Protein AF-A0A969X2G5-F1 (afdb_monomer)

Secondary structure (DSSP, 8-state):
----STTSSSSTTTGGGGG-----EEEEEEEETTEEEEEEEEEPPTT--GGGG-EEEEETTEEEEEEE-

Solvent-accessible surface area (backbone atoms only — not comparable to full-atom values): 4339 Å² total; per-residue (Å²): 142,92,85,81,76,82,78,72,68,69,69,65,62,62,65,68,68,77,66,74,74,67,65,49,66,18,47,31,37,34,27,50,71,88,40,81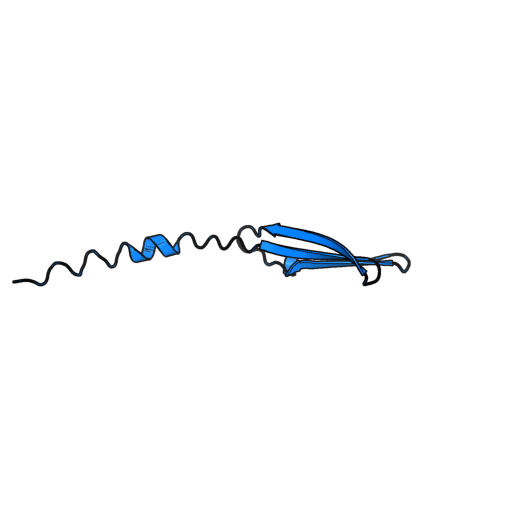,76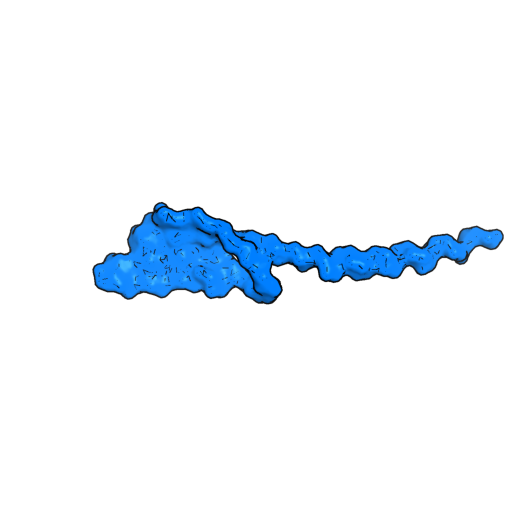,45,77,50,76,44,74,39,66,88,89,63,54,43,64,77,65,44,47,75,50,75,55,96,93,43,39,38,35,33,48,32,79

Radius of gyration: 22.7 Å; Cα contacts (8 Å, |Δi|>4): 90; chains: 1; bounding box: 34×12×80 Å

Mean predicted aligned error: 13.04 Å

pLDDT: mean 74.86, std 18.69, range [44.94, 94.88]

Sequence (69 aa):
MKKRIYLGLSL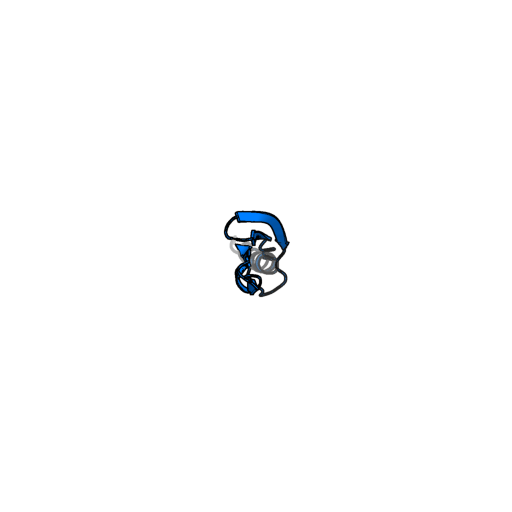VAVALLSFTSCSKECKCKQYVNDEVVLEYTIELEGNQKCKDFNSKVAVLGVSQEVKCK

Nearest PDB structures (foldseek):
  8xcj-assembly1_F  TM=4.582E-01  e=1.743E+00  Escherichia phage Lambda
  8ew6-assembly1_W-2  TM=2.992E-01  e=1.446E+00  Homo sapiens
  8vbx-assembly1_A  TM=3.514E-01  e=5.339E+00  Pectobacterium phage PhiM1

Structure (mmCIF, N/CA/C/O backbone):
data_AF-A0A969X2G5-F1
#
_entry.id   AF-A0A969X2G5-F1
#
loop_
_atom_site.group_PDB
_atom_site.id
_atom_site.type_symbol
_atom_site.label_atom_id
_atom_site.label_alt_id
_atom_site.label_comp_id
_atom_site.label_asym_id
_atom_site.label_entity_id
_atom_site.label_seq_id
_atom_site.pdbx_PDB_ins_code
_atom_site.Cartn_x
_atom_site.Cartn_y
_atom_site.Cartn_z
_atom_site.occupancy
_atom_site.B_iso_or_equiv
_atom_site.auth_seq_id
_atom_site.auth_comp_id
_atom_site.auth_asym_id
_atom_site.auth_atom_id
_atom_site.pdbx_PDB_model_num
ATOM 1 N N . MET A 1 1 ? -23.397 0.941 55.830 1.00 44.94 1 MET A N 1
ATOM 2 C CA . MET A 1 1 ? -24.023 0.772 54.498 1.00 44.94 1 MET A CA 1
ATOM 3 C C . MET A 1 1 ? -23.156 1.468 53.441 1.00 44.94 1 MET A C 1
ATOM 5 O O . MET A 1 1 ? -23.322 2.651 53.205 1.00 44.94 1 MET A O 1
ATOM 9 N N . LYS A 1 2 ? -22.162 0.776 52.865 1.00 46.53 2 LYS A N 1
ATOM 10 C CA . LYS A 1 2 ? -21.223 1.316 51.854 1.00 46.53 2 LYS A CA 1
ATOM 11 C C . LYS A 1 2 ? -21.211 0.386 50.632 1.00 46.53 2 LYS A C 1
ATOM 13 O O . LYS A 1 2 ? -20.275 -0.376 50.448 1.00 46.53 2 LYS A O 1
ATOM 18 N N . LYS A 1 3 ? -22.298 0.352 49.856 1.00 49.06 3 LYS A N 1
ATOM 19 C CA . LYS A 1 3 ? -22.407 -0.470 48.628 1.00 49.06 3 LYS A CA 1
ATOM 20 C C . LYS A 1 3 ? -23.298 0.197 47.571 1.00 49.06 3 LYS A C 1
ATOM 22 O O . LYS A 1 3 ? -24.219 -0.422 47.058 1.00 49.06 3 LYS A O 1
ATOM 27 N N . ARG A 1 4 ? -23.089 1.487 47.286 1.00 51.75 4 ARG A N 1
ATOM 28 C CA . ARG A 1 4 ? -23.860 2.207 46.247 1.00 51.75 4 ARG A CA 1
ATOM 29 C C . ARG A 1 4 ? -23.012 3.042 45.279 1.00 51.75 4 ARG A C 1
ATOM 31 O O . ARG A 1 4 ? -23.555 3.881 44.582 1.00 51.75 4 ARG A O 1
ATOM 38 N N . ILE A 1 5 ? -21.697 2.815 45.217 1.00 52.88 5 ILE A N 1
ATOM 39 C CA . ILE A 1 5 ? -20.787 3.623 44.376 1.00 52.88 5 ILE A CA 1
ATOM 40 C C . ILE A 1 5 ? -20.373 2.893 43.079 1.00 52.88 5 ILE A C 1
ATOM 42 O O . ILE A 1 5 ? -19.868 3.511 42.153 1.00 52.88 5 ILE A O 1
ATOM 46 N N . TYR A 1 6 ? -20.658 1.595 42.938 1.00 51.72 6 TYR A N 1
ATOM 47 C CA . TYR A 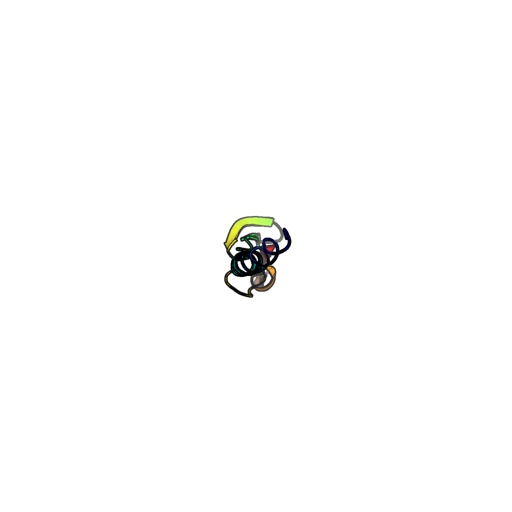1 6 ? -20.130 0.797 41.818 1.00 51.72 6 TYR A CA 1
ATOM 48 C C . TYR A 1 6 ? -21.010 0.726 40.557 1.00 51.72 6 TYR A C 1
ATOM 50 O O . TYR A 1 6 ? -20.639 0.046 39.609 1.00 51.72 6 TYR A O 1
ATOM 58 N N . LEU A 1 7 ? -22.147 1.428 40.502 1.00 50.06 7 LEU A N 1
ATOM 59 C CA . LEU A 1 7 ? -23.065 1.376 39.347 1.00 50.06 7 LEU A CA 1
ATOM 60 C C . LEU A 1 7 ? -22.940 2.561 38.373 1.00 50.06 7 LEU A C 1
ATOM 62 O O . LEU A 1 7 ? -23.585 2.551 37.332 1.00 50.06 7 LEU A O 1
ATOM 66 N N . GLY A 1 8 ? -22.096 3.556 38.668 1.00 47.78 8 GLY A N 1
ATOM 67 C CA . GLY A 1 8 ? -21.898 4.723 3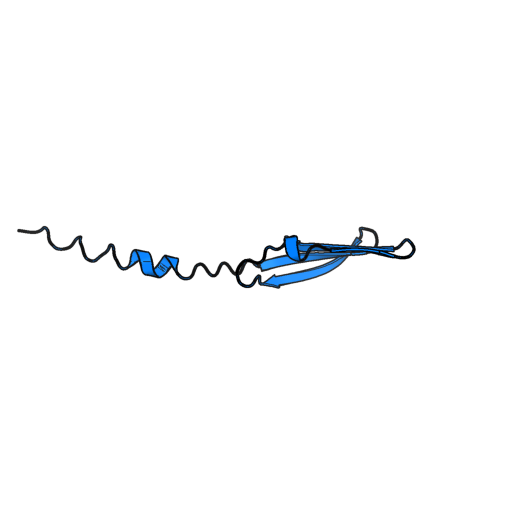7.793 1.00 47.78 8 GLY A CA 1
ATOM 68 C C . GLY A 1 8 ? -20.795 4.564 36.738 1.00 47.78 8 GLY A C 1
ATOM 69 O O . GLY A 1 8 ? -20.783 5.295 35.755 1.00 47.78 8 GLY A O 1
ATOM 70 N N . LEU A 1 9 ? -19.873 3.610 36.911 1.00 47.53 9 LEU A N 1
ATOM 71 C CA . LEU A 1 9 ? -18.671 3.506 36.068 1.00 47.53 9 LEU A CA 1
ATOM 72 C C . LEU A 1 9 ? -18.854 2.649 34.805 1.00 47.53 9 LEU A C 1
ATOM 74 O O . LEU A 1 9 ? -17.998 2.667 33.927 1.00 47.53 9 LEU A O 1
ATOM 78 N N . SER A 1 10 ? -19.954 1.898 34.694 1.00 50.12 10 SER A N 1
ATOM 79 C CA . SER A 1 10 ? -20.166 0.978 33.565 1.00 50.12 10 SER A CA 1
ATOM 80 C C . SER A 1 10 ? -20.668 1.670 32.294 1.00 50.12 10 SER A C 1
ATOM 82 O O . SER A 1 10 ? -20.507 1.122 31.208 1.00 50.12 10 SER A O 1
ATOM 84 N N . LEU A 1 11 ? -21.283 2.851 32.405 1.00 49.59 11 LEU A N 1
ATOM 85 C CA . LEU A 1 11 ? -21.895 3.547 31.263 1.00 49.59 11 LEU A CA 1
ATOM 86 C C . LEU A 1 11 ? -20.908 4.444 30.502 1.00 49.59 11 LEU A C 1
ATOM 88 O O . LEU A 1 11 ? -21.118 4.722 29.326 1.00 49.59 11 LEU A O 1
ATOM 92 N N . VAL A 1 12 ? -19.798 4.841 31.131 1.00 50.62 12 VAL A N 1
ATOM 93 C CA . VAL A 1 12 ? -18.767 5.684 30.493 1.00 50.62 12 VAL A CA 1
ATOM 94 C C . VAL A 1 12 ? -17.834 4.860 29.592 1.00 50.62 12 VAL A C 1
ATOM 96 O O . VAL A 1 12 ? -17.206 5.400 28.686 1.00 50.62 12 VAL A O 1
ATOM 99 N N . ALA A 1 13 ? -17.788 3.536 29.770 1.00 47.59 13 ALA A N 1
ATOM 100 C CA . ALA A 1 13 ? -16.960 2.651 28.949 1.00 47.59 13 ALA A CA 1
ATOM 101 C C . ALA A 1 13 ? -17.515 2.429 27.527 1.00 47.59 13 ALA A C 1
ATOM 103 O O . ALA A 1 13 ? -16.757 2.093 26.621 1.00 47.59 13 ALA A O 1
ATOM 104 N N . VAL A 1 14 ? -18.817 2.644 27.302 1.00 50.34 14 VAL A N 1
ATOM 105 C CA . VAL A 1 14 ? -19.458 2.388 25.996 1.00 50.34 14 VAL A CA 1
ATOM 106 C C . VAL A 1 14 ? -19.307 3.580 25.036 1.00 50.34 14 VAL A C 1
ATOM 108 O O . VAL A 1 14 ? -19.356 3.410 23.820 1.00 50.34 14 VAL A O 1
ATOM 111 N N . ALA A 1 15 ? -19.033 4.783 25.553 1.00 46.94 15 ALA A N 1
ATOM 112 C CA . ALA A 1 15 ? -18.853 5.981 24.730 1.00 46.94 15 ALA A CA 1
ATOM 113 C C . ALA A 1 15 ? -17.499 6.019 23.991 1.00 46.94 15 ALA A C 1
ATOM 115 O O . ALA A 1 15 ? -17.404 6.604 22.915 1.00 46.94 15 ALA A O 1
ATOM 116 N N . LEU A 1 16 ? -16.462 5.351 24.511 1.00 48.88 16 LEU A N 1
ATOM 117 C CA . LEU A 1 16 ? -15.137 5.304 23.871 1.00 48.88 16 LEU A CA 1
ATOM 118 C C . LEU A 1 16 ? -15.032 4.268 22.740 1.00 48.88 16 LEU A C 1
ATOM 120 O O . LEU A 1 16 ? -14.081 4.306 21.966 1.00 48.88 16 LEU A O 1
ATOM 124 N N . LEU A 1 17 ? -16.011 3.369 22.59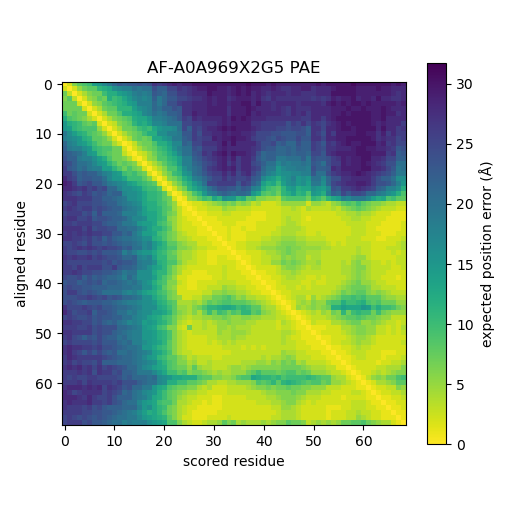2 1.00 48.84 17 LEU A N 1
ATOM 125 C CA . LEU A 1 17 ? -16.026 2.389 21.497 1.00 48.84 17 LEU A CA 1
ATOM 126 C C . LEU A 1 17 ? -16.605 2.952 20.189 1.00 48.84 17 LEU A C 1
ATOM 128 O O . LEU A 1 17 ? -16.507 2.304 19.151 1.00 48.84 17 LEU A O 1
ATOM 132 N N . SER A 1 18 ? -17.171 4.163 20.221 1.00 46.59 18 SER A N 1
ATOM 133 C CA . SER A 1 18 ? -17.860 4.771 19.070 1.00 46.59 18 SER A CA 1
ATOM 134 C C . SER A 1 18 ? -16.941 5.588 18.150 1.00 46.59 18 SER A C 1
ATOM 136 O O . SER A 1 18 ? -17.385 6.053 17.107 1.00 46.59 18 SER A O 1
ATOM 138 N N . PHE A 1 19 ? -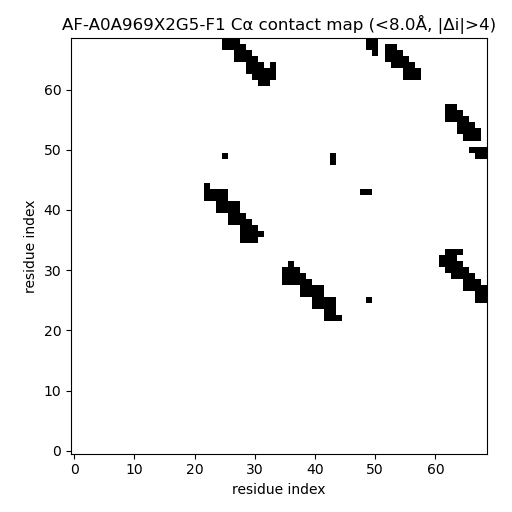15.660 5.742 18.505 1.00 51.12 19 PHE A N 1
ATOM 139 C CA . PHE A 1 19 ? -14.663 6.475 17.713 1.00 51.12 19 PHE A CA 1
ATOM 140 C C . PHE A 1 19 ? -13.379 5.669 17.504 1.00 51.12 19 PHE A C 1
ATOM 142 O O . PHE A 1 19 ? -12.284 6.223 17.458 1.00 51.12 19 PHE A O 1
ATOM 149 N N . THR A 1 20 ? -13.495 4.359 17.276 1.00 48.84 20 THR A N 1
ATOM 150 C CA . THR A 1 20 ? -12.472 3.676 16.471 1.00 48.84 20 THR A CA 1
ATOM 151 C C . THR A 1 20 ? -12.691 4.050 15.004 1.00 48.84 20 THR A C 1
ATOM 153 O O . THR A 1 20 ? -12.972 3.213 14.152 1.00 48.84 20 THR A O 1
ATOM 156 N N . SER A 1 21 ? -12.553 5.345 14.694 1.00 46.34 21 SER A N 1
ATOM 157 C CA . SER A 1 21 ? -12.150 5.764 13.357 1.00 46.34 21 SER A CA 1
ATOM 158 C C . SER A 1 21 ? -10.727 5.252 13.200 1.00 46.34 21 SER A C 1
ATOM 160 O O . SER A 1 21 ? -9.752 5.961 13.431 1.00 46.34 21 SER A O 1
ATOM 162 N N . CYS A 1 22 ? -10.597 3.954 12.928 1.00 51.56 22 CYS A N 1
ATOM 163 C CA . CYS A 1 22 ? -9.393 3.414 12.350 1.00 51.56 22 CYS A CA 1
ATOM 164 C C . CYS A 1 22 ? -9.288 4.076 10.977 1.00 51.56 22 CYS A C 1
ATOM 166 O O . CYS A 1 22 ? -9.724 3.487 9.990 1.00 51.56 22 CYS A O 1
ATOM 168 N N . SER A 1 23 ? -8.740 5.293 10.919 1.00 57.25 23 SER A N 1
ATOM 169 C CA . SER A 1 23 ? -8.094 5.791 9.713 1.00 57.25 23 SER A CA 1
ATOM 170 C C . SER A 1 23 ? -6.983 4.790 9.434 1.00 57.25 23 SER A C 1
ATOM 172 O O . SER A 1 23 ? -5.911 4.816 10.037 1.00 57.25 23 SER A O 1
ATOM 174 N N . LYS A 1 24 ? -7.314 3.766 8.650 1.00 70.06 24 LYS A N 1
ATOM 175 C CA . LYS A 1 24 ? -6.368 2.745 8.230 1.00 70.06 24 LYS A CA 1
ATOM 176 C C . LYS A 1 24 ? -5.622 3.387 7.080 1.00 70.06 24 LYS A C 1
ATOM 178 O O . LYS A 1 24 ? -6.075 3.338 5.946 1.00 70.06 24 LYS A O 1
ATOM 183 N N . GLU A 1 25 ? -4.542 4.082 7.396 1.00 80.00 25 GLU A N 1
ATOM 184 C CA . GLU A 1 25 ? -3.610 4.543 6.378 1.00 80.00 25 GLU A CA 1
ATOM 185 C C . GLU A 1 25 ? -3.099 3.323 5.599 1.00 80.00 25 GLU A C 1
ATOM 187 O O . GLU A 1 25 ? -2.562 2.385 6.191 1.00 80.00 25 GLU A O 1
ATOM 192 N N . CYS A 1 26 ? -3.276 3.319 4.281 1.00 85.00 26 CYS A N 1
ATOM 193 C CA . CYS A 1 26 ? -2.710 2.315 3.392 1.00 85.00 26 CYS A CA 1
ATOM 194 C C . CYS A 1 26 ? -1.492 2.884 2.693 1.00 85.00 26 CYS A C 1
ATOM 196 O O . CYS A 1 26 ? -1.558 3.945 2.073 1.00 85.00 26 CYS A O 1
ATOM 198 N N . LYS A 1 27 ? -0.396 2.134 2.706 1.00 89.31 27 LYS A N 1
ATOM 199 C CA . LYS A 1 27 ? 0.789 2.463 1.916 1.00 89.31 27 LYS A CA 1
ATOM 200 C C . LYS A 1 27 ? 0.674 1.804 0.556 1.00 89.31 27 LYS A C 1
ATOM 202 O O . LYS A 1 27 ? 0.693 0.576 0.452 1.00 89.31 27 LYS A O 1
ATOM 207 N N . CYS A 1 28 ? 0.576 2.621 -0.478 1.00 90.88 28 CYS A N 1
ATOM 208 C CA . CYS A 1 28 ? 0.514 2.210 -1.866 1.00 90.88 28 CYS A CA 1
ATOM 209 C C . CYS A 1 28 ? 1.873 2.373 -2.539 1.00 90.88 28 CYS A C 1
ATOM 211 O O . CYS A 1 28 ? 2.573 3.366 -2.348 1.00 90.88 28 CYS A O 1
ATOM 213 N N . LYS A 1 29 ? 2.236 1.385 -3.351 1.00 94.88 29 LYS A N 1
ATOM 214 C CA . LYS A 1 29 ? 3.397 1.431 -4.235 1.00 94.88 29 LYS A CA 1
ATOM 215 C C . LYS A 1 29 ? 2.936 1.207 -5.662 1.00 94.88 29 LYS A C 1
ATOM 217 O O . LYS A 1 29 ? 2.226 0.231 -5.919 1.00 94.88 29 LYS A O 1
ATOM 222 N N . GLN A 1 30 ? 3.347 2.087 -6.561 1.00 93.44 30 GLN A N 1
ATOM 223 C CA . GLN A 1 30 ? 3.171 1.916 -7.993 1.00 93.44 30 GLN A CA 1
ATOM 224 C C . GLN A 1 30 ? 4.446 1.326 -8.584 1.00 93.44 30 GLN A C 1
ATOM 226 O O . GLN A 1 30 ? 5.548 1.798 -8.303 1.00 93.44 30 GLN A O 1
ATOM 231 N N . TYR A 1 31 ? 4.273 0.302 -9.404 1.00 92.50 31 TYR A N 1
ATOM 232 C CA . TYR A 1 31 ? 5.320 -0.417 -10.097 1.00 92.50 31 TYR A CA 1
ATOM 233 C C . TYR A 1 31 ? 5.156 -0.218 -11.597 1.00 92.50 31 TYR A C 1
ATOM 235 O O . TYR A 1 31 ? 4.035 -0.285 -12.106 1.00 92.50 31 TYR A O 1
ATOM 243 N N . VAL A 1 32 ? 6.267 -0.025 -12.297 1.00 92.88 32 VAL A N 1
ATOM 244 C CA . VAL A 1 32 ? 6.350 -0.105 -13.756 1.00 92.88 32 VAL A CA 1
ATOM 245 C C . VAL A 1 32 ? 7.405 -1.156 -14.074 1.00 92.88 32 VAL A C 1
ATOM 247 O O . VAL A 1 32 ? 8.534 -1.020 -13.622 1.00 92.88 32 VAL A O 1
ATOM 250 N N . ASN A 1 33 ? 7.047 -2.216 -14.801 1.00 92.31 33 ASN A N 1
ATOM 251 C CA . ASN A 1 33 ? 7.948 -3.339 -15.101 1.00 92.31 33 ASN A CA 1
ATOM 252 C C . ASN A 1 33 ? 8.635 -3.920 -13.849 1.00 92.31 33 ASN A C 1
ATOM 254 O O . ASN A 1 33 ? 9.839 -4.150 -13.844 1.00 92.31 33 ASN A O 1
ATOM 258 N N . ASP A 1 34 ? 7.855 -4.127 -12.782 1.00 89.62 34 ASP A N 1
ATOM 259 C CA . ASP A 1 34 ? 8.299 -4.626 -11.468 1.00 89.62 34 ASP A CA 1
ATOM 260 C C . ASP A 1 34 ? 9.212 -3.679 -10.653 1.00 89.62 34 ASP A C 1
ATOM 262 O O . ASP A 1 34 ? 9.568 -3.997 -9.517 1.00 89.62 34 ASP A O 1
ATOM 266 N N . GLU A 1 35 ? 9.505 -2.473 -11.147 1.00 91.81 35 GLU A N 1
ATOM 267 C CA . GLU A 1 35 ? 10.263 -1.448 -10.420 1.00 91.81 35 GLU A CA 1
ATOM 268 C C . GLU A 1 35 ? 9.338 -0.433 -9.742 1.00 91.81 35 GLU A C 1
ATOM 270 O O . GLU A 1 35 ? 8.391 0.054 -10.355 1.00 91.81 35 GLU A O 1
ATOM 275 N N . VAL A 1 36 ? 9.610 -0.079 -8.480 1.00 91.88 36 VAL A N 1
ATOM 276 C CA . VAL A 1 36 ? 8.823 0.930 -7.750 1.00 91.88 36 VAL A CA 1
ATOM 277 C C . VAL A 1 36 ? 9.132 2.321 -8.299 1.00 91.88 36 VAL A C 1
ATOM 279 O O . VAL A 1 36 ? 10.256 2.797 -8.179 1.00 91.88 36 VAL A O 1
ATOM 282 N N . VAL A 1 37 ? 8.116 2.992 -8.841 1.00 94.56 37 VAL A N 1
ATOM 283 C CA . VAL A 1 37 ? 8.234 4.359 -9.379 1.00 94.56 37 VAL A CA 1
ATOM 284 C C . VAL A 1 37 ? 7.639 5.420 -8.456 1.00 94.56 37 VAL A C 1
ATOM 286 O O . VAL A 1 37 ? 8.037 6.580 -8.517 1.00 94.56 37 VAL A O 1
ATOM 289 N N . LEU A 1 38 ? 6.684 5.039 -7.602 1.00 90.62 38 LEU A N 1
ATOM 290 C CA . LEU A 1 38 ? 5.997 5.957 -6.697 1.00 90.62 38 LEU A CA 1
ATOM 291 C C . LEU A 1 38 ? 5.556 5.230 -5.426 1.00 90.62 38 LEU A C 1
ATOM 293 O O . LEU A 1 38 ? 5.019 4.123 -5.489 1.00 90.62 38 LEU A O 1
ATOM 297 N N . GLU A 1 39 ? 5.726 5.884 -4.281 1.00 93.50 39 GLU A N 1
ATOM 298 C CA . GLU A 1 39 ? 5.178 5.459 -2.995 1.00 93.50 39 GLU A CA 1
ATOM 299 C C . GLU A 1 39 ? 4.315 6.585 -2.426 1.00 93.50 39 GLU A C 1
ATOM 301 O O . GLU A 1 39 ? 4.734 7.741 -2.396 1.00 93.50 39 GLU A O 1
ATOM 306 N N . TYR A 1 40 ? 3.102 6.258 -1.990 1.00 90.00 40 TYR A N 1
ATOM 307 C CA . TYR A 1 40 ? 2.168 7.223 -1.414 1.00 90.00 40 TYR A CA 1
ATOM 308 C C . TYR A 1 40 ? 1.288 6.561 -0.353 1.00 90.00 40 TYR A C 1
ATOM 310 O O . TYR A 1 40 ? 1.117 5.341 -0.339 1.00 90.00 40 TYR A O 1
ATOM 318 N N . THR A 1 41 ? 0.729 7.368 0.542 1.00 89.25 41 THR A N 1
ATOM 319 C CA . THR A 1 41 ? -0.199 6.909 1.580 1.00 89.25 41 THR A CA 1
ATOM 320 C C . THR A 1 41 ? -1.594 7.419 1.254 1.00 89.25 41 THR A C 1
ATOM 322 O O . THR A 1 41 ? -1.747 8.572 0.855 1.00 89.25 41 THR A O 1
ATOM 325 N N . ILE A 1 42 ? -2.600 6.568 1.417 1.00 85.62 42 ILE A N 1
ATOM 326 C CA . ILE A 1 42 ? -4.011 6.949 1.331 1.00 85.62 42 ILE A CA 1
ATOM 327 C C . ILE A 1 42 ? -4.686 6.663 2.665 1.00 85.62 42 ILE A C 1
ATOM 329 O O . ILE A 1 42 ? -4.417 5.638 3.288 1.00 85.62 42 ILE A O 1
ATOM 333 N N . GLU A 1 43 ? -5.567 7.546 3.107 1.00 83.69 43 GLU A N 1
ATOM 334 C CA . GLU A 1 43 ? -6.425 7.275 4.256 1.00 83.69 43 GLU A CA 1
ATOM 335 C C . GLU A 1 43 ? -7.665 6.513 3.791 1.00 83.69 43 GLU A C 1
ATOM 337 O O . GLU A 1 43 ? -8.314 6.897 2.819 1.00 83.69 43 GLU A O 1
ATOM 342 N N . LEU A 1 44 ? -7.986 5.407 4.463 1.00 80.19 44 LEU A N 1
ATOM 343 C CA . LEU A 1 44 ? -9.228 4.690 4.202 1.00 80.19 44 LEU A CA 1
ATOM 344 C C . LEU A 1 44 ? -10.403 5.377 4.882 1.00 80.19 44 LEU A C 1
ATOM 346 O O . LEU A 1 44 ? -10.387 5.600 6.094 1.00 80.19 44 LEU A O 1
ATOM 350 N N . GLU A 1 45 ? -11.463 5.591 4.110 1.00 76.44 45 GLU A N 1
ATOM 351 C CA . GLU A 1 45 ? -12.741 6.070 4.618 1.00 76.44 45 GLU A CA 1
ATOM 352 C C . GLU A 1 45 ? -13.747 4.913 4.741 1.00 76.44 45 GLU A C 1
ATOM 354 O O . GLU A 1 45 ? -13.939 4.090 3.838 1.00 76.44 45 GLU A O 1
ATOM 359 N N . GLY A 1 46 ? -14.419 4.835 5.892 1.00 74.75 46 GLY A N 1
ATOM 360 C CA . GLY A 1 46 ? -15.480 3.859 6.145 1.00 74.75 46 GLY A CA 1
ATOM 361 C C . GLY A 1 46 ? -15.017 2.394 6.108 1.00 74.75 46 GLY A C 1
ATOM 362 O O . GLY A 1 46 ? -14.121 1.985 6.841 1.00 74.75 46 GLY A O 1
ATOM 363 N N . ASN A 1 47 ? -15.686 1.575 5.287 1.00 73.88 47 ASN A N 1
ATOM 364 C CA . ASN A 1 47 ? -15.480 0.119 5.212 1.00 73.88 47 ASN A CA 1
ATOM 365 C C . ASN A 1 47 ? -14.504 -0.326 4.106 1.00 73.88 47 ASN A C 1
ATOM 367 O O . ASN A 1 47 ? -14.399 -1.527 3.836 1.00 73.88 47 ASN A O 1
ATOM 371 N N . GLN A 1 48 ? -13.815 0.614 3.457 1.00 77.94 48 GLN A N 1
ATOM 372 C CA . GLN A 1 48 ? -12.849 0.305 2.405 1.00 77.94 48 GLN A CA 1
ATOM 373 C C . GLN A 1 48 ? -11.638 -0.456 2.962 1.00 77.94 48 GLN A C 1
ATOM 375 O O . GLN A 1 48 ? -11.243 -0.303 4.122 1.00 77.94 48 GLN A O 1
ATOM 380 N N . LYS A 1 49 ? -11.039 -1.310 2.132 1.00 83.25 49 LYS A N 1
ATOM 381 C CA . LYS A 1 49 ? -9.827 -2.071 2.447 1.00 83.25 49 LYS A CA 1
ATOM 382 C C . LYS A 1 49 ? -8.707 -1.621 1.518 1.00 83.25 49 LYS A C 1
ATOM 384 O O . LYS A 1 49 ? -8.943 -1.385 0.342 1.00 83.25 49 LYS A O 1
ATOM 389 N N . CYS A 1 50 ? -7.457 -1.635 1.988 1.00 84.12 50 CYS A N 1
ATOM 390 C CA . CYS A 1 50 ? -6.298 -1.279 1.154 1.00 84.12 50 CYS A CA 1
ATOM 391 C C . CYS A 1 50 ? -6.244 -2.082 -0.152 1.00 84.12 50 CYS A C 1
ATOM 393 O O . CYS A 1 50 ? -5.873 -1.566 -1.198 1.00 84.12 50 CYS A O 1
ATOM 395 N N . LYS A 1 51 ? -6.682 -3.345 -0.104 1.00 85.38 51 LYS A N 1
ATOM 396 C CA . LYS A 1 51 ? -6.715 -4.236 -1.267 1.00 85.38 51 LYS A CA 1
ATOM 397 C C . LYS A 1 51 ? -7.652 -3.766 -2.379 1.00 85.38 51 LYS A C 1
ATOM 399 O O . LYS A 1 51 ? -7.425 -4.159 -3.517 1.00 85.38 51 LYS A O 1
ATOM 404 N N . ASP A 1 52 ? -8.656 -2.950 -2.065 1.00 86.81 52 ASP A N 1
ATOM 405 C CA . ASP A 1 52 ? -9.610 -2.428 -3.049 1.00 86.81 52 ASP A CA 1
ATOM 406 C C . ASP A 1 52 ? -8.933 -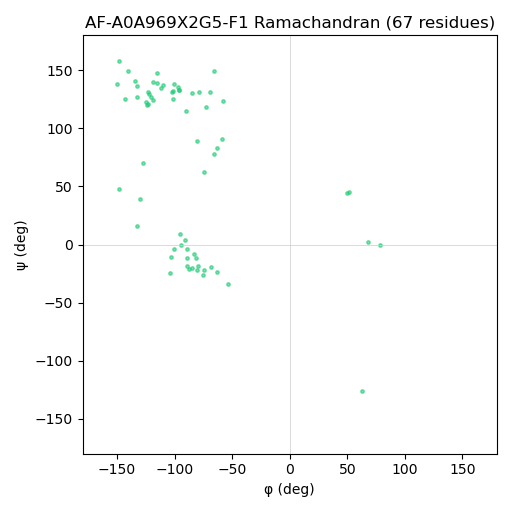1.442 -4.020 1.00 86.81 52 ASP A C 1
ATOM 408 O O . ASP A 1 52 ? -9.415 -1.233 -5.128 1.00 86.81 52 ASP A O 1
ATOM 412 N N . PHE A 1 53 ? -7.774 -0.893 -3.635 1.00 85.75 53 PHE A N 1
ATOM 413 C CA . PHE A 1 53 ? -6.955 0.013 -4.445 1.00 85.75 53 PHE A CA 1
ATOM 414 C C . PHE A 1 53 ? -5.841 -0.707 -5.220 1.00 85.75 53 PHE A C 1
ATOM 416 O O . PHE A 1 53 ? -5.082 -0.068 -5.950 1.00 85.75 53 PHE A O 1
ATOM 423 N N . ASN A 1 54 ? -5.719 -2.033 -5.078 1.00 91.00 54 ASN A N 1
ATOM 424 C CA . ASN A 1 54 ? -4.769 -2.797 -5.876 1.00 91.00 54 ASN A CA 1
ATOM 425 C C . ASN A 1 54 ? -5.234 -2.832 -7.331 1.00 91.00 54 ASN A C 1
ATOM 427 O O . ASN A 1 54 ? -6.371 -3.196 -7.621 1.00 91.00 54 ASN A O 1
ATOM 431 N N . SER A 1 55 ? -4.333 -2.527 -8.255 1.00 92.50 55 SER A N 1
ATOM 432 C CA . SER A 1 55 ? -4.621 -2.567 -9.686 1.00 92.50 55 SER A CA 1
ATOM 433 C C . SER A 1 55 ? -3.436 -3.137 -10.443 1.00 92.50 55 SER A C 1
ATOM 435 O O . SER A 1 55 ? -2.292 -2.983 -10.030 1.00 92.50 55 SER A O 1
ATOM 437 N N . LYS A 1 56 ? -3.698 -3.813 -11.557 1.00 92.38 56 LYS A N 1
ATOM 438 C CA . LYS A 1 56 ? -2.660 -4.311 -12.453 1.00 92.38 56 LYS A CA 1
ATOM 439 C C . LYS A 1 56 ? -3.142 -4.180 -13.881 1.00 92.38 56 LYS A C 1
ATOM 441 O O . LYS A 1 56 ? -4.191 -4.704 -14.239 1.00 92.38 56 LYS A O 1
ATOM 446 N N . VAL A 1 57 ? -2.351 -3.500 -14.693 1.00 92.06 57 VAL A N 1
ATOM 447 C CA . VAL A 1 57 ? -2.616 -3.272 -16.106 1.00 92.06 57 VAL A CA 1
ATOM 4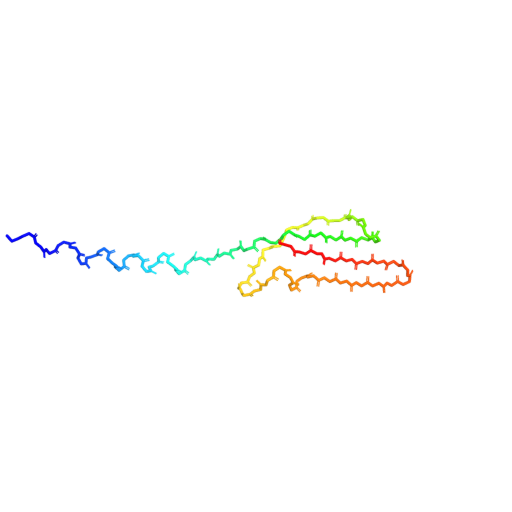48 C C . VAL A 1 57 ? -1.337 -3.581 -16.870 1.00 92.06 57 VAL A C 1
ATOM 450 O O . VAL A 1 57 ? -0.253 -3.195 -16.454 1.00 92.06 57 VAL A O 1
ATOM 453 N N . ALA A 1 58 ? -1.441 -4.287 -17.989 1.00 89.62 58 ALA A N 1
ATOM 454 C CA . ALA A 1 58 ? -0.314 -4.521 -18.883 1.00 89.62 58 ALA A CA 1
ATOM 455 C C . ALA A 1 58 ? -0.696 -4.049 -20.285 1.00 89.62 58 ALA A C 1
ATOM 457 O O . ALA A 1 58 ? -1.702 -4.498 -20.833 1.00 89.62 58 ALA A O 1
ATOM 458 N N . VAL A 1 59 ? 0.087 -3.132 -20.852 1.00 85.06 59 VAL A N 1
ATOM 459 C CA . VAL A 1 59 ? -0.143 -2.569 -22.188 1.00 85.06 59 VAL A CA 1
ATOM 460 C C . VAL A 1 59 ? 1.169 -2.587 -22.955 1.00 85.06 59 VAL A C 1
ATOM 462 O O . VAL A 1 59 ? 2.171 -2.077 -22.469 1.00 85.06 59 VAL A O 1
ATOM 465 N N . LEU A 1 60 ? 1.158 -3.167 -24.160 1.00 83.94 60 LEU A N 1
ATOM 466 C CA . LEU A 1 60 ? 2.287 -3.140 -25.103 1.00 83.94 60 LEU A CA 1
ATOM 467 C C . LEU A 1 60 ? 3.638 -3.548 -24.477 1.00 83.94 60 LEU A C 1
ATOM 469 O O . LEU A 1 60 ? 4.658 -2.906 -24.701 1.00 83.94 60 LEU A O 1
ATOM 473 N N . GLY A 1 61 ? 3.643 -4.615 -23.673 1.00 87.19 61 GLY A N 1
ATOM 474 C CA . GLY A 1 61 ? 4.860 -5.131 -23.031 1.00 87.19 61 GLY A CA 1
ATOM 475 C C . GLY A 1 61 ? 5.321 -4.353 -21.796 1.00 87.19 61 GLY A C 1
ATOM 476 O O . GLY A 1 61 ? 6.298 -4.755 -21.175 1.00 87.19 61 GLY A O 1
ATOM 477 N N . VAL A 1 62 ? 4.608 -3.294 -21.407 1.00 87.94 62 VAL A N 1
ATOM 478 C CA . VAL A 1 62 ? 4.836 -2.558 -20.161 1.00 87.94 62 VAL A CA 1
ATOM 479 C C . VAL A 1 62 ? 3.794 -2.983 -19.131 1.00 87.94 62 VAL A C 1
ATOM 481 O O . VAL A 1 62 ? 2.590 -2.915 -19.396 1.00 87.94 62 VAL A O 1
ATOM 484 N N . SER A 1 63 ? 4.238 -3.420 -17.953 1.00 91.06 63 SER A N 1
ATOM 485 C CA . SER A 1 63 ? 3.353 -3.707 -16.821 1.00 91.06 63 SER A CA 1
ATOM 486 C C . SER A 1 63 ? 3.294 -2.501 -15.886 1.00 91.06 63 SER A C 1
ATOM 488 O O . SER A 1 63 ? 4.315 -1.917 -15.545 1.00 91.06 63 SER A O 1
ATOM 490 N N . GLN A 1 64 ? 2.090 -2.111 -15.482 1.00 93.25 64 GLN A N 1
ATOM 491 C CA . GLN A 1 64 ? 1.840 -1.128 -14.437 1.00 93.25 64 GLN A CA 1
ATOM 492 C C . GLN A 1 64 ? 1.035 -1.797 -13.330 1.00 93.25 64 GLN A C 1
ATOM 494 O O . GLN A 1 64 ? -0.008 -2.402 -13.580 1.00 93.25 64 GLN A O 1
ATOM 499 N N . GLU A 1 65 ? 1.509 -1.708 -12.099 1.00 93.75 65 GLU A N 1
ATOM 500 C CA . GLU A 1 65 ? 0.855 -2.329 -10.953 1.00 93.75 65 GLU A CA 1
ATOM 501 C C . GLU A 1 65 ? 0.785 -1.343 -9.794 1.00 93.75 65 GLU A C 1
ATOM 503 O O . GLU A 1 65 ? 1.726 -0.609 -9.539 1.00 93.75 65 GLU A O 1
ATOM 508 N N . VAL A 1 66 ? -0.320 -1.331 -9.067 1.00 93.31 66 VAL A N 1
ATOM 509 C CA . VAL A 1 66 ? -0.488 -0.595 -7.818 1.00 93.31 66 VAL A CA 1
ATOM 510 C C . VAL A 1 66 ? -0.776 -1.623 -6.737 1.00 93.31 66 VAL A C 1
ATOM 512 O O . VAL A 1 66 ? -1.706 -2.420 -6.864 1.00 93.31 66 VAL A O 1
ATOM 515 N N . LYS A 1 67 ? 0.031 -1.625 -5.675 1.00 92.12 67 LYS A N 1
ATOM 516 C CA . LYS A 1 67 ? -0.171 -2.472 -4.494 1.00 92.12 67 LYS A CA 1
ATOM 517 C C . LYS A 1 67 ? -0.247 -1.611 -3.242 1.00 92.12 67 LYS A C 1
ATOM 519 O O . LYS A 1 67 ? 0.733 -0.959 -2.896 1.00 92.12 67 LYS A O 1
ATOM 524 N N . CYS A 1 68 ? -1.365 -1.688 -2.537 1.00 89.69 68 CYS A N 1
ATOM 525 C CA . CYS A 1 68 ? -1.658 -0.996 -1.293 1.00 89.69 68 CYS A CA 1
ATOM 526 C C . CYS A 1 68 ? -1.747 -1.991 -0.122 1.00 89.69 68 CYS A C 1
ATOM 528 O O . CYS A 1 68 ? -2.360 -3.061 -0.240 1.00 89.69 68 CYS A O 1
ATOM 530 N N . LYS A 1 69 ? -1.107 -1.659 1.004 1.00 83.12 69 LYS A N 1
ATOM 531 C CA . LYS A 1 69 ? -1.050 -2.470 2.232 1.00 83.12 69 LYS A CA 1
ATOM 532 C C . LYS A 1 69 ? -1.410 -1.673 3.468 1.00 83.12 69 LYS A C 1
ATOM 534 O O . LYS A 1 69 ? -1.008 -0.491 3.516 1.00 83.12 69 LYS A O 1
#

Foldseek 3Di:
DPDDPPPPPPVVVVVVVVPPPVQVWKWKFKDKPNHTPDIDIDGDDDPDDQQVPWDWDDDPNIIITMHID